Protein AF-A0A7Y5HF39-F1 (afdb_monomer_lite)

pLDDT: mean 96.01, std 4.58, range [59.5, 98.62]

Sequence (129 aa):
MTFADRLLAAVRAARSVAVVGLDPRPDQLPAEFAGRPPARAVADFNRALLDAVRGACCAVKPNAAFYERLGPAGMDALAETLGHARSLGLLTVADVKRCDVTDTAAAYAEWCAAWGCDAVTAAPWLGAQ

Foldseek 3Di:
DALVVLLVVLCVQLVHADEAELLDDQVPQPPVLPPDQSLVSSLVRLLVVLVVCQSNHQAYEYEVVSLVVSPPSSVVSLLSNLVSCVVSVHAAEYEDQADDDDVVVVVVVVVCVVSVHSYYRHNCVVDDD

Secondary structure (DSSP, 8-state):
--HHHHHHHHHHHHT---EEEE---GGGS-GGGTTS-HHHHHHHHHHHHHHHHTTT-SEEEEBHHHHHTT-HHHHHHHHHHHHHHHHTT-EEEEEEEE---HHHHHHHHHHHHHTT-SEEEE--TT---

Structure (mmCIF, N/CA/C/O backbone):
data_AF-A0A7Y5HF39-F1
#
_entry.id   AF-A0A7Y5HF39-F1
#
loop_
_atom_site.group_PDB
_atom_site.id
_atom_site.type_symbol
_atom_site.label_atom_id
_atom_site.label_alt_id
_atom_site.label_comp_id
_atom_site.label_asym_id
_atom_site.label_entity_id
_atom_site.label_seq_id
_atom_site.pdbx_PDB_ins_code
_atom_site.Cartn_x
_atom_site.Cartn_y
_atom_site.Cartn_z
_atom_site.occupancy
_atom_site.B_iso_or_equiv
_atom_site.auth_seq_id
_atom_site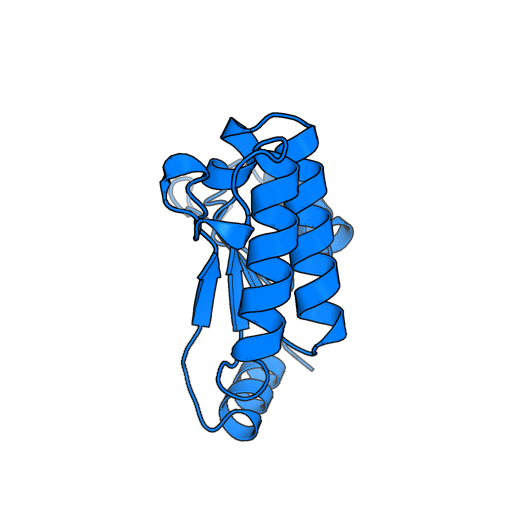.auth_comp_id
_atom_site.auth_asym_id
_atom_site.auth_atom_id
_atom_site.pdbx_PDB_model_num
ATOM 1 N N . MET A 1 1 ? -2.731 -20.781 -8.127 1.00 83.81 1 MET A N 1
ATOM 2 C CA . MET A 1 1 ? -3.977 -19.983 -8.093 1.00 83.81 1 MET A CA 1
ATOM 3 C C . MET A 1 1 ? -3.650 -18.598 -8.626 1.00 83.81 1 MET A C 1
ATOM 5 O O . MET A 1 1 ? -2.639 -18.048 -8.205 1.00 83.81 1 MET A O 1
ATOM 9 N N . THR A 1 2 ? -4.407 -18.078 -9.591 1.00 96.19 2 THR A N 1
ATOM 10 C CA . THR A 1 2 ? -4.118 -16.774 -10.219 1.00 96.19 2 THR A CA 1
ATOM 11 C C . THR A 1 2 ? -4.517 -15.611 -9.300 1.00 96.19 2 THR A C 1
ATOM 13 O O . THR A 1 2 ? -5.208 -15.811 -8.298 1.00 96.19 2 THR A O 1
ATOM 16 N N . PHE A 1 3 ? -4.107 -14.375 -9.615 1.00 95.19 3 PHE A N 1
ATOM 17 C CA . PHE A 1 3 ? -4.621 -13.194 -8.905 1.00 95.19 3 PHE A CA 1
ATOM 18 C C . PHE A 1 3 ? -6.147 -13.069 -9.042 1.00 95.19 3 PHE A C 1
ATOM 20 O O . PHE A 1 3 ? -6.817 -12.792 -8.052 1.00 95.19 3 PHE A O 1
ATOM 27 N N . ALA A 1 4 ? -6.701 -13.352 -10.225 1.00 97.44 4 ALA A N 1
ATOM 28 C CA . ALA A 1 4 ? -8.145 -13.312 -10.456 1.00 97.44 4 ALA A CA 1
ATOM 29 C C . ALA A 1 4 ? -8.899 -14.297 -9.546 1.00 97.44 4 ALA A C 1
ATOM 31 O O . ALA A 1 4 ? -9.885 -13.918 -8.916 1.00 97.44 4 ALA A O 1
ATOM 32 N N . ASP A 1 5 ? -8.395 -15.526 -9.397 1.00 98.06 5 ASP A N 1
ATOM 33 C CA . ASP A 1 5 ? -8.979 -16.524 -8.491 1.00 98.06 5 ASP A CA 1
ATOM 34 C C . ASP A 1 5 ? -8.941 -16.055 -7.028 1.00 98.06 5 ASP A C 1
ATOM 36 O O . ASP A 1 5 ? -9.932 -16.169 -6.304 1.00 98.06 5 ASP A O 1
ATOM 40 N N . ARG A 1 6 ? -7.802 -15.487 -6.598 1.00 97.75 6 ARG A N 1
ATOM 41 C CA . ARG A 1 6 ? -7.635 -14.913 -5.253 1.00 97.75 6 ARG A CA 1
ATOM 42 C C . ARG A 1 6 ? -8.615 -13.770 -5.005 1.00 97.75 6 ARG A C 1
ATOM 44 O O . ARG A 1 6 ? -9.252 -13.741 -3.956 1.00 97.75 6 ARG A O 1
ATOM 51 N N . LEU A 1 7 ? -8.780 -12.872 -5.974 1.00 97.75 7 LEU A N 1
ATOM 52 C CA . LEU A 1 7 ? -9.710 -11.749 -5.885 1.00 97.75 7 LEU A CA 1
ATOM 53 C C . LEU A 1 7 ? -11.161 -12.221 -5.788 1.00 97.75 7 LEU A C 1
ATOM 55 O O . LEU A 1 7 ? -11.900 -11.758 -4.922 1.00 97.75 7 LEU A O 1
ATOM 59 N N . LEU A 1 8 ? -11.565 -13.178 -6.623 1.00 98.00 8 LEU A N 1
ATOM 60 C CA . LEU A 1 8 ? -12.908 -13.756 -6.568 1.00 98.00 8 LEU A CA 1
ATOM 61 C C . LEU A 1 8 ? -13.180 -14.438 -5.220 1.00 98.00 8 LEU A C 1
ATOM 63 O O . LEU A 1 8 ? -14.279 -14.307 -4.678 1.00 98.00 8 LEU A O 1
ATOM 67 N N . ALA A 1 9 ? -12.189 -15.134 -4.657 1.00 97.88 9 ALA A N 1
ATOM 68 C CA . ALA A 1 9 ? -12.294 -15.721 -3.325 1.00 97.88 9 ALA A CA 1
ATOM 69 C C . ALA A 1 9 ? -12.443 -14.644 -2.235 1.00 97.88 9 ALA A C 1
ATOM 71 O O . ALA A 1 9 ? -13.344 -14.750 -1.403 1.00 97.88 9 ALA A O 1
ATOM 72 N N . ALA A 1 10 ? -11.631 -13.583 -2.280 1.00 97.12 10 ALA A N 1
ATOM 73 C CA . ALA A 1 10 ? -11.700 -12.469 -1.335 1.00 97.12 10 ALA A CA 1
ATOM 74 C C . ALA A 1 10 ? -13.051 -11.735 -1.396 1.00 97.12 10 ALA A C 1
ATOM 76 O O . ALA A 1 10 ? -13.655 -11.466 -0.360 1.00 97.12 10 ALA A O 1
ATOM 77 N N . VAL A 1 11 ? -13.578 -11.484 -2.601 1.00 98.19 11 VAL A N 1
ATOM 78 C CA . VAL A 1 11 ? -14.902 -10.868 -2.807 1.00 98.19 11 VAL A CA 1
ATOM 79 C C . VAL A 1 11 ? -16.017 -11.714 -2.194 1.00 98.19 11 VAL A C 1
ATOM 81 O O . VAL A 1 11 ? -16.904 -11.184 -1.525 1.00 98.19 11 VAL A O 1
ATOM 84 N N . ARG A 1 12 ? -15.976 -13.037 -2.391 1.00 98.00 12 ARG A N 1
ATOM 85 C CA . ARG A 1 12 ? -16.961 -13.960 -1.803 1.00 98.00 12 ARG A CA 1
ATOM 86 C C . ARG A 1 12 ? -16.862 -13.994 -0.280 1.00 98.00 12 ARG A C 1
ATOM 88 O O . ARG A 1 12 ? -17.896 -13.936 0.379 1.00 98.00 12 ARG A O 1
ATOM 95 N N . ALA A 1 13 ? -15.646 -14.051 0.262 1.00 96.88 13 ALA A N 1
ATOM 96 C CA . ALA A 1 13 ? -15.401 -14.077 1.703 1.00 96.88 13 ALA A CA 1
ATOM 97 C C . ALA A 1 13 ? -15.879 -12.788 2.393 1.00 96.88 13 ALA A C 1
ATOM 99 O O . ALA A 1 13 ? -16.581 -12.860 3.397 1.00 96.88 13 ALA A O 1
ATOM 100 N N . ALA A 1 14 ? -15.572 -11.623 1.815 1.00 96.75 14 ALA A N 1
ATOM 101 C CA . ALA A 1 14 ? -15.998 -10.322 2.333 1.00 96.75 14 ALA A CA 1
ATOM 102 C C . ALA A 1 14 ? -17.464 -9.981 2.005 1.00 96.75 14 ALA A C 1
ATOM 104 O O . ALA A 1 14 ? -17.997 -8.990 2.499 1.00 96.75 14 ALA A O 1
ATOM 105 N N . ARG A 1 15 ? -18.110 -10.760 1.120 1.00 97.44 15 ARG A N 1
ATOM 106 C CA . ARG A 1 15 ? -19.426 -10.460 0.522 1.00 97.44 15 ARG A CA 1
ATOM 107 C C . ARG A 1 15 ? -19.496 -9.028 -0.024 1.00 97.44 15 ARG A C 1
ATOM 109 O O . ARG A 1 15 ? -20.517 -8.354 0.087 1.00 97.44 15 ARG A O 1
ATOM 116 N N . SER A 1 16 ? -18.385 -8.569 -0.591 1.00 96.69 16 SER A N 1
ATOM 117 C CA . SER A 1 16 ? -18.151 -7.172 -0.932 1.00 96.69 16 SER A CA 1
ATOM 118 C C . SER A 1 16 ? -17.147 -7.066 -2.071 1.00 96.69 16 SER A C 1
ATOM 120 O O . SER A 1 16 ? -16.178 -7.819 -2.140 1.00 96.69 16 SER A O 1
ATOM 122 N N . VAL A 1 17 ? -17.374 -6.101 -2.958 1.00 97.31 17 VAL A N 1
ATOM 123 C CA . VAL A 1 17 ? -16.422 -5.696 -4.008 1.00 97.31 17 VAL A CA 1
ATOM 124 C C . VAL A 1 17 ? -15.635 -4.446 -3.608 1.00 97.31 17 VAL A C 1
ATOM 126 O O . VAL A 1 17 ? -14.924 -3.871 -4.428 1.00 97.31 17 VAL A O 1
ATOM 129 N N . ALA A 1 18 ? -15.790 -3.991 -2.361 1.00 97.94 18 ALA A N 1
ATOM 130 C CA . ALA A 1 18 ? -15.152 -2.779 -1.885 1.00 97.94 18 ALA A CA 1
ATOM 131 C C . ALA A 1 18 ? -13.632 -2.951 -1.797 1.00 97.94 18 ALA A C 1
ATOM 133 O O . ALA A 1 18 ? -13.127 -3.919 -1.219 1.00 97.94 18 ALA A O 1
ATOM 134 N N . VAL A 1 19 ? -12.924 -1.949 -2.316 1.00 98.19 19 VAL A N 1
ATOM 135 C CA . VAL A 1 19 ? -11.476 -1.791 -2.197 1.00 98.19 19 VAL A CA 1
ATOM 136 C C . VAL A 1 19 ? -11.211 -0.517 -1.413 1.00 98.19 19 VAL A C 1
ATOM 138 O O . VAL A 1 19 ? -11.659 0.561 -1.806 1.00 98.19 19 VAL A O 1
ATOM 141 N N . VAL A 1 20 ? -10.493 -0.628 -0.300 1.00 98.12 20 VAL A N 1
ATOM 142 C CA . VAL A 1 20 ? -10.205 0.527 0.559 1.00 98.12 20 VAL A CA 1
ATOM 143 C C . VAL A 1 20 ? -9.055 1.324 -0.045 1.00 98.12 20 VAL A C 1
ATOM 145 O O . VAL A 1 20 ? -7.933 0.828 -0.139 1.00 98.12 20 VAL A O 1
ATOM 148 N N . GLY A 1 21 ? -9.324 2.558 -0.468 1.00 98.12 21 GLY A N 1
ATOM 149 C CA . GLY A 1 21 ? -8.285 3.491 -0.907 1.00 98.12 21 GLY A CA 1
ATOM 150 C C . GLY A 1 21 ? -7.506 4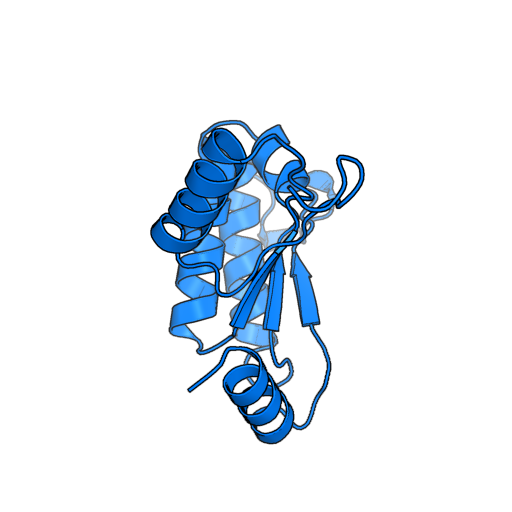.041 0.286 1.00 98.12 21 GLY A C 1
ATOM 151 O O . GLY A 1 21 ? -8.113 4.507 1.247 1.00 98.12 21 GLY A O 1
ATOM 152 N N . LEU A 1 22 ? -6.175 3.994 0.222 1.00 98.00 22 LEU A N 1
ATOM 153 C CA . LEU A 1 22 ? -5.296 4.497 1.282 1.00 98.00 22 LEU A CA 1
ATOM 154 C C . LEU A 1 22 ? -4.452 5.651 0.736 1.00 98.00 22 LEU A C 1
ATOM 156 O O . LEU A 1 22 ? -3.278 5.471 0.403 1.00 98.00 22 LEU A O 1
ATOM 160 N N . ASP A 1 23 ? -5.076 6.830 0.678 1.00 97.69 23 ASP A N 1
ATOM 161 C CA . ASP A 1 23 ? -4.532 8.068 0.103 1.00 97.69 23 ASP A CA 1
ATOM 162 C C . ASP A 1 23 ? -4.367 9.148 1.201 1.00 97.69 23 ASP A C 1
ATOM 164 O O . ASP A 1 23 ? -5.041 10.185 1.184 1.00 97.69 23 ASP A O 1
ATOM 168 N N . PRO A 1 24 ? -3.540 8.891 2.231 1.00 94.25 24 PRO A N 1
ATOM 169 C CA . PRO A 1 24 ? -3.601 9.611 3.493 1.00 94.25 24 PRO A CA 1
ATOM 170 C C . PRO A 1 24 ? -3.103 11.054 3.386 1.00 94.25 24 PRO A C 1
ATOM 172 O O . PRO A 1 24 ? -2.101 11.384 2.737 1.00 94.25 24 PRO A O 1
ATOM 175 N N . ARG A 1 25 ? -3.801 11.935 4.103 1.00 96.00 25 ARG A N 1
ATOM 176 C CA . ARG A 1 25 ? -3.484 13.357 4.228 1.00 96.00 25 ARG A CA 1
ATOM 177 C C . ARG A 1 25 ? -3.272 13.684 5.701 1.00 96.00 25 ARG A C 1
ATOM 179 O O . ARG A 1 25 ? -4.261 13.696 6.424 1.00 96.00 25 ARG A O 1
ATOM 186 N N . PRO A 1 26 ? -2.014 13.876 6.158 1.00 95.44 26 PRO A N 1
ATOM 187 C CA . PRO A 1 26 ? -1.705 14.073 7.577 1.00 95.44 26 PRO A CA 1
ATOM 188 C C . PRO A 1 26 ? -2.537 15.172 8.251 1.00 95.44 26 PRO A C 1
ATOM 190 O O . PRO A 1 26 ? -2.937 15.027 9.399 1.00 95.44 26 PRO A O 1
ATOM 193 N N . ASP A 1 27 ? -2.838 16.237 7.513 1.00 94.38 27 ASP A N 1
ATOM 194 C CA . ASP A 1 27 ? -3.660 17.380 7.914 1.00 94.38 27 ASP A CA 1
ATOM 195 C C . ASP A 1 27 ? -5.161 17.067 8.049 1.00 94.38 27 ASP A C 1
ATOM 197 O O . ASP A 1 27 ? -5.900 17.845 8.644 1.00 94.38 27 ASP A O 1
ATOM 201 N N . GLN A 1 28 ? -5.614 15.933 7.513 1.00 95.69 28 GLN A N 1
ATOM 202 C CA . GLN A 1 28 ? -7.008 15.481 7.543 1.00 95.69 28 GLN A CA 1
ATOM 203 C C . GLN A 1 28 ? -7.205 14.239 8.422 1.00 95.69 28 GLN A C 1
ATOM 205 O O . GLN A 1 28 ? -8.300 13.675 8.449 1.00 95.69 28 GLN A O 1
ATOM 210 N N . LEU A 1 29 ? -6.157 13.781 9.115 1.00 96.50 29 LEU A N 1
ATOM 211 C CA . LEU A 1 29 ? -6.268 12.640 10.015 1.00 96.50 29 LEU A CA 1
ATOM 212 C C . LEU A 1 29 ? -7.087 13.008 11.264 1.00 96.50 29 LEU A C 1
ATOM 214 O O . LEU A 1 29 ? -7.033 14.155 11.719 1.00 96.50 29 LEU A O 1
ATOM 218 N N . PRO A 1 30 ? -7.816 12.044 11.857 1.00 96.75 30 PRO A N 1
ATOM 219 C CA . PRO A 1 30 ? -8.496 12.254 13.128 1.00 96.75 30 PRO A CA 1
ATOM 220 C C . PRO A 1 30 ? -7.544 12.757 14.222 1.00 96.75 30 PRO A C 1
ATOM 222 O O . PRO A 1 30 ? -6.369 12.387 14.263 1.00 96.75 30 PRO A O 1
ATOM 225 N N . ALA A 1 31 ? -8.069 13.567 15.146 1.00 95.94 31 ALA A N 1
ATOM 226 C CA . ALA A 1 31 ? -7.275 14.245 16.174 1.00 95.94 31 ALA A CA 1
ATOM 227 C C . ALA A 1 31 ? -6.448 13.291 17.062 1.00 95.94 31 ALA A C 1
ATOM 229 O O . ALA A 1 31 ? -5.392 13.676 17.553 1.00 95.94 31 ALA A O 1
ATOM 230 N N . GLU A 1 32 ? -6.871 12.037 17.228 1.00 96.50 32 GLU A N 1
ATOM 231 C CA . GLU A 1 32 ? -6.137 11.002 17.980 1.00 96.50 32 GLU A CA 1
ATOM 232 C C . GLU A 1 32 ? -4.781 10.601 17.354 1.00 96.50 32 GLU A C 1
ATOM 234 O O . GLU A 1 32 ? -3.905 10.048 18.032 1.00 96.50 32 GLU A O 1
ATOM 239 N N . PHE A 1 33 ? -4.577 10.911 16.070 1.00 96.62 33 PHE A N 1
ATOM 240 C CA . PHE A 1 33 ? -3.309 10.722 15.359 1.00 96.62 33 PHE A CA 1
ATOM 241 C C . PHE A 1 33 ? -2.490 12.016 15.248 1.00 96.62 33 PHE A C 1
ATOM 243 O O . PHE A 1 33 ? -1.348 11.975 14.783 1.00 96.62 33 PHE A O 1
ATOM 250 N N . ALA A 1 34 ? -3.037 13.155 15.686 1.00 91.44 34 ALA A N 1
ATOM 251 C CA . ALA A 1 34 ? -2.354 14.442 15.641 1.00 91.44 34 ALA A CA 1
ATOM 252 C C . ALA A 1 34 ? -1.133 14.485 16.580 1.00 91.44 34 ALA A C 1
ATOM 254 O O . ALA A 1 34 ? -1.007 13.705 17.525 1.00 91.44 34 ALA A O 1
ATOM 255 N N . GLY A 1 35 ? -0.200 15.402 16.303 1.00 91.88 35 GLY A N 1
ATOM 256 C CA . GLY A 1 35 ? 1.019 15.598 17.103 1.00 91.88 35 GLY A CA 1
ATOM 257 C C . GLY A 1 35 ? 2.123 14.556 16.880 1.00 91.88 35 GLY A C 1
ATOM 258 O O . GLY A 1 35 ? 3.209 14.692 17.439 1.00 91.88 35 GLY A O 1
ATOM 259 N N . ARG A 1 36 ? 1.885 13.537 16.046 1.00 95.44 36 ARG A N 1
ATOM 260 C CA . ARG A 1 36 ? 2.902 12.565 15.615 1.00 95.44 36 ARG A CA 1
ATOM 261 C C . ARG A 1 36 ? 3.627 13.074 14.362 1.00 95.44 36 ARG A C 1
ATOM 263 O O . ARG A 1 36 ? 3.042 13.840 13.592 1.00 95.44 36 ARG A O 1
ATOM 270 N N . PRO A 1 37 ? 4.864 12.616 14.089 1.00 97.69 37 PRO A N 1
ATOM 271 C CA . PRO A 1 37 ? 5.490 12.832 12.788 1.00 97.69 37 PRO A CA 1
ATOM 272 C C . PRO A 1 37 ? 4.561 12.364 11.650 1.00 97.69 37 PRO A C 1
ATOM 274 O O . PRO A 1 37 ? 3.965 11.292 11.787 1.00 97.69 37 PRO A O 1
ATOM 277 N N . PRO A 1 38 ? 4.439 13.101 10.527 1.00 97.88 38 PRO A N 1
ATOM 278 C CA . PRO A 1 38 ? 3.416 12.838 9.511 1.00 97.88 38 PRO A CA 1
ATOM 279 C C . PRO A 1 38 ? 3.354 11.387 9.020 1.00 97.88 38 PRO A C 1
ATOM 281 O O . PRO A 1 38 ? 2.287 10.783 9.026 1.00 97.88 38 PRO A O 1
ATOM 284 N N . ALA A 1 39 ? 4.494 10.792 8.658 1.00 98.31 39 ALA A N 1
ATOM 285 C CA . ALA A 1 39 ? 4.546 9.404 8.200 1.00 98.31 39 ALA A CA 1
ATOM 286 C C . ALA A 1 39 ? 4.113 8.399 9.280 1.00 98.31 39 ALA A C 1
ATOM 288 O O . ALA A 1 39 ? 3.399 7.440 8.990 1.00 98.31 39 ALA A O 1
ATOM 289 N N . ARG A 1 40 ? 4.476 8.653 10.544 1.00 98.44 40 ARG A N 1
ATOM 290 C CA . ARG A 1 40 ? 4.060 7.813 11.669 1.00 98.44 40 ARG A CA 1
ATOM 291 C C . ARG A 1 40 ? 2.553 7.900 11.903 1.00 98.44 40 ARG A C 1
ATOM 293 O O . ARG A 1 40 ? 1.911 6.871 12.086 1.00 98.44 40 ARG A O 1
ATOM 300 N N . ALA A 1 41 ? 1.998 9.113 11.858 1.00 98.31 41 ALA A N 1
ATOM 301 C CA . ALA A 1 41 ? 0.559 9.341 11.972 1.00 98.31 41 ALA A CA 1
ATOM 302 C C . ALA A 1 41 ? -0.211 8.561 10.896 1.00 98.31 41 ALA A C 1
ATOM 304 O O . ALA A 1 41 ? -1.209 7.913 11.195 1.00 98.31 41 ALA A O 1
ATOM 305 N N . VAL A 1 42 ? 0.302 8.572 9.661 1.00 98.50 42 VAL A N 1
ATOM 306 C CA . VAL A 1 42 ? -0.246 7.814 8.532 1.00 98.50 42 VAL A CA 1
ATOM 307 C C . VAL A 1 42 ? -0.205 6.304 8.767 1.00 98.50 42 VAL A C 1
ATOM 309 O O . VAL A 1 42 ? -1.227 5.648 8.582 1.00 98.50 42 VAL A O 1
ATOM 312 N N . ALA A 1 43 ? 0.935 5.746 9.184 1.00 98.50 43 ALA A N 1
ATOM 313 C CA . ALA A 1 43 ? 1.059 4.309 9.440 1.00 98.50 43 ALA A CA 1
ATOM 314 C C . ALA A 1 43 ? 0.090 3.839 10.539 1.00 98.50 43 ALA A C 1
ATOM 316 O O . ALA A 1 43 ? -0.606 2.836 10.375 1.00 98.50 43 ALA A O 1
ATOM 317 N N . ASP A 1 44 ? 0.005 4.592 11.640 1.00 98.44 44 ASP A N 1
ATOM 318 C CA . ASP A 1 44 ? -0.890 4.277 12.755 1.00 98.44 44 ASP A CA 1
ATOM 319 C C . ASP A 1 44 ? -2.370 4.399 12.351 1.00 98.44 44 ASP A C 1
ATOM 321 O O . ASP A 1 44 ? -3.169 3.520 12.679 1.00 98.44 44 ASP A O 1
ATOM 325 N N . PHE A 1 45 ? -2.733 5.446 11.600 1.00 98.50 45 PHE A N 1
ATOM 326 C CA . PHE A 1 45 ? -4.091 5.627 11.086 1.00 98.50 45 PHE A CA 1
ATOM 327 C C . PHE A 1 45 ? -4.490 4.500 10.134 1.00 98.50 45 PHE A C 1
ATOM 329 O O . PHE A 1 45 ? -5.554 3.905 10.292 1.00 98.50 45 PHE A O 1
ATOM 336 N N . ASN A 1 46 ? -3.629 4.167 9.170 1.00 98.50 46 ASN A N 1
ATOM 337 C CA . ASN A 1 46 ? -3.892 3.086 8.229 1.00 98.50 46 ASN A CA 1
ATOM 338 C C . ASN A 1 46 ? -4.073 1.751 8.955 1.00 98.50 46 ASN A C 1
ATOM 340 O O . ASN A 1 46 ? -4.992 1.009 8.629 1.00 98.50 46 ASN A O 1
ATOM 344 N N . ARG A 1 47 ? -3.246 1.452 9.963 1.00 98.44 47 ARG A N 1
ATOM 345 C CA . ARG A 1 47 ? -3.390 0.244 10.786 1.00 98.44 47 ARG A CA 1
ATOM 346 C C . ARG A 1 47 ? -4.770 0.175 11.445 1.00 98.44 47 ARG A C 1
ATOM 348 O O . ARG A 1 47 ? -5.467 -0.822 11.282 1.00 98.44 47 ARG A O 1
ATOM 355 N N . ALA A 1 48 ? -5.185 1.255 12.108 1.00 98.31 48 ALA A N 1
ATOM 356 C CA . ALA A 1 48 ? -6.490 1.339 12.762 1.00 98.31 48 ALA A CA 1
ATOM 357 C C . ALA A 1 48 ? -7.657 1.226 11.763 1.00 98.31 48 ALA A C 1
ATOM 359 O O . ALA A 1 48 ? -8.618 0.496 12.007 1.00 98.31 48 ALA A O 1
ATOM 360 N N . LEU A 1 49 ? -7.554 1.897 10.611 1.00 98.06 49 LEU A N 1
ATOM 361 C CA . LEU A 1 49 ? -8.542 1.820 9.537 1.00 98.06 49 LEU A CA 1
ATOM 362 C C . LEU A 1 49 ? -8.677 0.388 9.011 1.00 98.06 49 LEU A C 1
ATOM 364 O O . LEU A 1 49 ? -9.790 -0.115 8.879 1.00 98.06 49 LEU A O 1
ATOM 368 N N . LEU A 1 50 ? -7.555 -0.276 8.734 1.00 98.25 50 LEU A N 1
ATOM 369 C CA . LEU A 1 50 ? -7.530 -1.651 8.241 1.00 98.25 50 LEU A CA 1
ATOM 370 C C . LEU A 1 50 ? -8.125 -2.632 9.251 1.00 98.25 50 LEU A C 1
ATOM 372 O O . LEU A 1 50 ? -8.921 -3.491 8.872 1.00 98.25 50 LEU A O 1
ATOM 376 N N . ASP A 1 51 ? -7.813 -2.463 10.536 1.00 98.19 51 ASP A N 1
ATOM 377 C CA . ASP A 1 51 ? -8.410 -3.267 11.598 1.00 98.19 51 ASP A CA 1
ATOM 378 C C . ASP A 1 51 ? -9.927 -3.078 11.675 1.00 98.19 51 ASP A C 1
ATOM 380 O O . ASP A 1 51 ? -10.640 -4.053 11.919 1.00 98.19 51 ASP A O 1
ATOM 384 N N . ALA A 1 52 ? -10.427 -1.862 11.448 1.00 97.38 52 ALA A N 1
ATOM 385 C CA . ALA A 1 52 ? -11.854 -1.553 11.485 1.00 97.38 52 ALA A CA 1
ATOM 386 C C . ALA A 1 52 ? -12.629 -2.106 10.276 1.00 97.38 52 ALA A C 1
ATOM 388 O O . ALA A 1 52 ? -13.795 -2.472 10.411 1.00 97.38 52 ALA A O 1
ATOM 389 N N . VAL A 1 53 ? -11.996 -2.180 9.100 1.00 95.75 53 VAL A N 1
ATOM 390 C CA . VAL A 1 53 ? -12.645 -2.610 7.843 1.00 95.75 53 VAL A CA 1
ATOM 391 C C . VAL A 1 53 ? -12.368 -4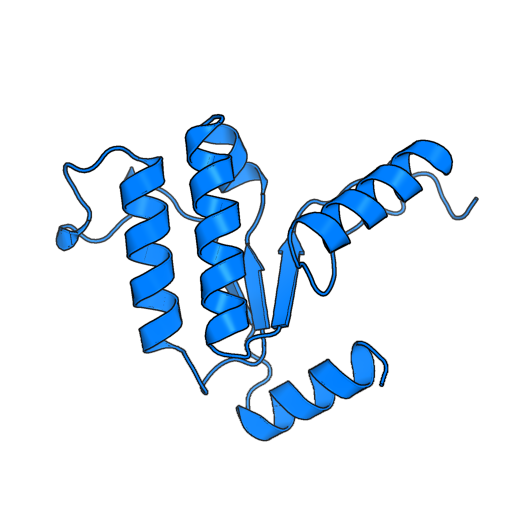.068 7.470 1.00 95.75 53 VAL A C 1
ATOM 393 O O . VAL A 1 53 ? -12.893 -4.553 6.462 1.00 95.75 53 VAL A O 1
ATOM 396 N N . ARG A 1 54 ? -11.559 -4.792 8.257 1.00 92.88 54 ARG A N 1
ATOM 397 C CA . ARG A 1 54 ? -11.239 -6.202 7.995 1.00 92.88 54 ARG A CA 1
ATOM 398 C C . ARG A 1 54 ? -12.516 -7.036 7.849 1.00 92.88 54 ARG A C 1
ATOM 400 O O . ARG A 1 54 ? -13.438 -6.943 8.656 1.00 92.88 54 ARG A O 1
ATOM 407 N N . GLY A 1 55 ? -12.575 -7.853 6.800 1.00 93.88 55 GLY A N 1
ATOM 408 C CA . GLY A 1 55 ? -13.747 -8.673 6.475 1.00 93.88 55 GLY A CA 1
ATOM 409 C C . GLY A 1 55 ? -14.896 -7.937 5.770 1.00 93.88 55 GLY A C 1
ATOM 410 O O . GLY A 1 55 ? -15.807 -8.605 5.294 1.00 93.88 55 GLY A O 1
ATOM 411 N N . ALA A 1 56 ? -14.854 -6.605 5.645 1.00 96.31 56 ALA A N 1
ATOM 412 C CA . ALA A 1 56 ? -15.843 -5.817 4.895 1.00 96.31 56 ALA A CA 1
ATOM 413 C C . ALA A 1 56 ? -15.353 -5.384 3.496 1.00 96.31 56 ALA A C 1
ATOM 415 O O . ALA A 1 56 ? -16.140 -4.913 2.668 1.00 96.31 56 ALA A O 1
ATOM 416 N N . CYS A 1 57 ? -14.061 -5.548 3.211 1.00 97.19 57 CYS A N 1
ATOM 417 C CA . CYS A 1 57 ? -13.441 -5.259 1.921 1.00 97.19 57 CYS A CA 1
ATOM 418 C C . CYS A 1 57 ? -12.637 -6.460 1.411 1.00 97.19 57 CYS A C 1
ATOM 420 O O . CYS A 1 57 ? -12.182 -7.300 2.187 1.00 97.19 57 CYS A O 1
ATOM 422 N N . CYS A 1 58 ? -12.475 -6.546 0.090 1.00 96.94 58 CYS A N 1
ATOM 423 C CA . CYS A 1 58 ? -11.716 -7.626 -0.543 1.00 96.94 58 CYS A CA 1
ATOM 424 C C . CYS A 1 58 ? -10.238 -7.268 -0.755 1.00 96.94 58 CYS A C 1
ATOM 426 O O . CYS A 1 58 ? -9.399 -8.159 -0.893 1.00 96.94 58 CYS A O 1
ATOM 428 N N . ALA A 1 59 ? -9.920 -5.973 -0.798 1.00 98.06 59 ALA A N 1
ATOM 429 C CA . ALA A 1 59 ? -8.582 -5.479 -1.075 1.00 98.06 59 ALA A CA 1
ATOM 430 C C . ALA A 1 59 ? -8.363 -4.064 -0.524 1.00 98.06 59 ALA A C 1
ATOM 432 O O . ALA A 1 59 ? -9.302 -3.345 -0.165 1.00 98.06 59 ALA A O 1
ATOM 433 N N . VAL A 1 60 ? -7.102 -3.648 -0.534 1.00 98.44 60 VAL A N 1
ATOM 434 C CA . VAL A 1 60 ? -6.653 -2.288 -0.235 1.00 98.44 60 VAL A CA 1
ATOM 435 C C . VAL A 1 60 ? -5.866 -1.739 -1.414 1.00 98.44 60 VAL A C 1
ATOM 437 O O . VAL A 1 60 ? -5.199 -2.487 -2.133 1.00 98.44 60 VAL A O 1
ATOM 440 N N . LYS A 1 61 ? -5.924 -0.424 -1.607 1.00 98.62 61 LYS A N 1
ATOM 441 C CA . LYS A 1 61 ? -5.247 0.258 -2.705 1.00 98.62 61 LYS A CA 1
ATOM 442 C C . LYS A 1 61 ? -4.524 1.520 -2.227 1.00 98.62 61 LYS A C 1
ATOM 444 O O . LYS A 1 61 ? -5.095 2.608 -2.347 1.00 98.62 61 LYS A O 1
ATOM 449 N N . PRO A 1 62 ? -3.299 1.410 -1.679 1.00 98.44 62 PRO A N 1
ATOM 450 C CA . PRO A 1 62 ? -2.492 2.581 -1.366 1.00 98.44 62 PRO A CA 1
ATOM 451 C C . PRO A 1 62 ? -1.983 3.257 -2.638 1.00 98.44 62 PRO A C 1
ATOM 453 O O . PRO A 1 62 ? -1.434 2.599 -3.522 1.00 98.44 62 PRO A O 1
ATOM 456 N N . ASN A 1 63 ? -2.137 4.577 -2.721 1.00 98.56 63 ASN A N 1
ATOM 457 C CA . ASN A 1 63 ? -1.531 5.382 -3.776 1.00 98.56 63 ASN A CA 1
ATOM 458 C C . ASN A 1 63 ? -0.161 5.894 -3.336 1.00 98.56 63 ASN A C 1
ATOM 460 O O . ASN A 1 63 ? -0.068 6.732 -2.436 1.00 98.56 63 ASN A O 1
ATOM 464 N N . ALA A 1 64 ? 0.892 5.408 -3.997 1.00 97.94 64 ALA A N 1
ATOM 465 C CA . ALA A 1 64 ? 2.275 5.640 -3.590 1.00 97.94 64 ALA A CA 1
ATOM 466 C C . ALA A 1 64 ? 2.635 7.129 -3.491 1.00 97.94 64 ALA A C 1
ATOM 468 O O . ALA A 1 64 ? 3.358 7.502 -2.573 1.00 97.94 64 ALA A O 1
ATOM 469 N N . ALA A 1 65 ? 2.054 7.999 -4.323 1.00 98.38 65 ALA A N 1
ATOM 470 C CA . ALA A 1 65 ? 2.353 9.433 -4.311 1.00 98.38 65 ALA A CA 1
ATOM 471 C C . ALA A 1 65 ? 2.071 10.104 -2.947 1.00 98.38 65 ALA A C 1
ATOM 473 O O . ALA A 1 65 ? 2.781 11.026 -2.539 1.00 98.38 65 ALA A O 1
ATOM 474 N N . PHE A 1 66 ? 1.057 9.634 -2.207 1.00 98.50 66 PHE A N 1
ATOM 475 C CA . PHE A 1 66 ? 0.722 10.172 -0.879 1.00 98.50 66 PHE A CA 1
ATOM 476 C C . PHE A 1 66 ? 1.727 9.774 0.206 1.00 98.50 66 PHE A C 1
ATOM 478 O O . PHE A 1 66 ? 1.834 10.484 1.208 1.00 98.50 66 PHE A O 1
ATOM 485 N N . TYR A 1 67 ? 2.463 8.686 -0.014 1.00 98.56 67 TYR A N 1
ATOM 486 C CA . TYR A 1 67 ? 3.538 8.208 0.849 1.00 98.56 67 TYR A CA 1
ATOM 487 C C . TYR A 1 67 ? 4.875 8.822 0.425 1.00 98.56 67 TYR A C 1
ATOM 489 O O . TYR A 1 67 ? 5.571 9.387 1.261 1.00 98.56 67 TYR A O 1
ATOM 497 N N . GLU A 1 68 ? 5.186 8.818 -0.874 1.00 98.38 68 GLU A N 1
ATOM 498 C CA . GLU A 1 68 ? 6.408 9.391 -1.458 1.00 98.38 68 GLU A CA 1
ATOM 499 C C . GLU A 1 68 ? 6.606 10.863 -1.051 1.00 98.38 68 GLU A C 1
ATOM 501 O O . GLU A 1 68 ? 7.708 11.261 -0.674 1.00 98.38 68 GLU A O 1
ATOM 506 N N . ARG A 1 69 ? 5.533 11.672 -1.026 1.00 98.12 69 ARG A N 1
ATOM 507 C CA . ARG A 1 69 ? 5.603 13.087 -0.600 1.00 98.12 69 ARG A CA 1
ATOM 508 C C . ARG A 1 69 ? 6.028 13.294 0.860 1.00 98.12 69 ARG A C 1
ATOM 510 O O . ARG A 1 69 ? 6.364 14.412 1.235 1.00 98.12 69 ARG A O 1
ATOM 517 N N . LEU A 1 70 ? 5.966 12.250 1.690 1.00 97.94 70 LEU A N 1
ATOM 518 C CA . LEU A 1 70 ? 6.417 12.265 3.086 1.00 97.94 70 LEU A CA 1
ATOM 519 C C . LEU A 1 70 ? 7.888 11.823 3.219 1.00 97.94 70 LEU A C 1
ATOM 521 O O . LEU A 1 70 ? 8.391 11.684 4.334 1.00 97.94 70 LEU A O 1
ATOM 525 N N . GLY A 1 71 ? 8.585 11.617 2.096 1.00 98.12 71 GLY A N 1
ATOM 526 C CA . GLY A 1 71 ? 9.989 11.224 2.046 1.00 98.12 71 GLY A CA 1
ATOM 527 C C . GLY A 1 71 ? 10.221 9.755 2.424 1.00 98.12 71 GLY A C 1
ATOM 528 O O . GLY A 1 71 ? 9.284 8.954 2.404 1.00 98.12 71 GLY A O 1
ATOM 529 N N . PRO A 1 72 ? 11.462 9.384 2.798 1.00 98.44 72 PRO A N 1
ATOM 530 C CA . PRO A 1 72 ? 11.816 8.005 3.151 1.00 98.44 72 PRO A CA 1
ATOM 531 C C . PRO A 1 72 ? 10.919 7.406 4.241 1.00 98.44 72 PRO A C 1
ATOM 533 O O . PRO A 1 72 ? 10.414 6.302 4.077 1.00 98.44 72 PRO A O 1
ATOM 536 N N . ALA A 1 73 ? 10.608 8.181 5.284 1.00 98.44 73 ALA A N 1
ATOM 537 C CA . ALA A 1 73 ? 9.707 7.739 6.349 1.00 98.44 73 ALA A CA 1
ATOM 538 C C . ALA A 1 73 ? 8.287 7.434 5.835 1.00 98.44 73 ALA A C 1
ATOM 540 O O . ALA A 1 73 ? 7.598 6.569 6.369 1.00 98.44 73 ALA A O 1
ATOM 541 N N . GLY A 1 74 ? 7.832 8.128 4.788 1.00 98.44 74 GLY A N 1
ATOM 542 C CA . GLY A 1 74 ? 6.574 7.815 4.115 1.00 98.44 74 GLY A CA 1
ATOM 543 C C . GLY A 1 74 ? 6.594 6.455 3.429 1.00 98.44 74 GLY A C 1
ATOM 544 O O . GLY A 1 74 ? 5.611 5.719 3.484 1.00 98.44 74 GLY A O 1
ATOM 545 N N . MET A 1 75 ? 7.727 6.097 2.830 1.00 98.25 75 MET A N 1
ATOM 546 C CA . MET A 1 75 ? 7.922 4.785 2.222 1.00 98.25 75 MET A CA 1
ATOM 547 C C . MET A 1 75 ? 8.000 3.676 3.280 1.00 98.25 75 MET A C 1
ATOM 549 O O . MET A 1 75 ? 7.415 2.615 3.070 1.00 98.25 75 MET A O 1
ATOM 553 N N . ASP A 1 76 ? 8.586 3.943 4.451 1.00 98.44 76 ASP A N 1
ATOM 554 C CA . ASP A 1 76 ? 8.501 3.030 5.602 1.00 98.44 76 ASP A CA 1
ATOM 555 C C . ASP A 1 76 ? 7.039 2.831 6.042 1.00 98.44 76 ASP A C 1
ATOM 557 O O . ASP A 1 76 ? 6.577 1.703 6.217 1.00 98.44 76 ASP A O 1
ATOM 561 N N . ALA A 1 77 ? 6.258 3.916 6.115 1.00 98.50 77 ALA A N 1
ATOM 562 C CA . ALA A 1 77 ? 4.831 3.851 6.433 1.00 98.50 77 ALA A CA 1
ATOM 563 C C . ALA A 1 77 ? 4.019 3.058 5.390 1.00 98.50 77 ALA A C 1
ATOM 565 O O . ALA A 1 77 ? 3.071 2.350 5.749 1.00 98.50 77 ALA A O 1
ATOM 566 N N . LEU A 1 78 ? 4.381 3.140 4.104 1.00 98.56 78 LEU A N 1
ATOM 567 C CA . LEU A 1 78 ? 3.789 2.310 3.053 1.00 98.56 78 LEU A CA 1
ATOM 568 C C . LEU A 1 78 ? 4.117 0.828 3.273 1.00 98.56 78 LEU A C 1
ATOM 570 O O . LEU A 1 78 ? 3.216 -0.008 3.191 1.00 98.56 78 LEU A O 1
ATOM 574 N N . ALA A 1 79 ? 5.375 0.502 3.582 1.00 98.31 79 ALA A N 1
ATOM 575 C CA . ALA A 1 79 ? 5.802 -0.869 3.848 1.00 98.31 79 ALA A CA 1
ATOM 576 C C . ALA A 1 79 ? 5.059 -1.466 5.056 1.00 98.31 79 ALA A C 1
ATOM 578 O O . ALA A 1 79 ? 4.540 -2.583 4.971 1.00 98.31 79 ALA A O 1
ATOM 579 N N . GLU A 1 80 ? 4.922 -0.701 6.144 1.00 98.44 80 GLU A N 1
ATOM 580 C CA . GLU A 1 80 ? 4.123 -1.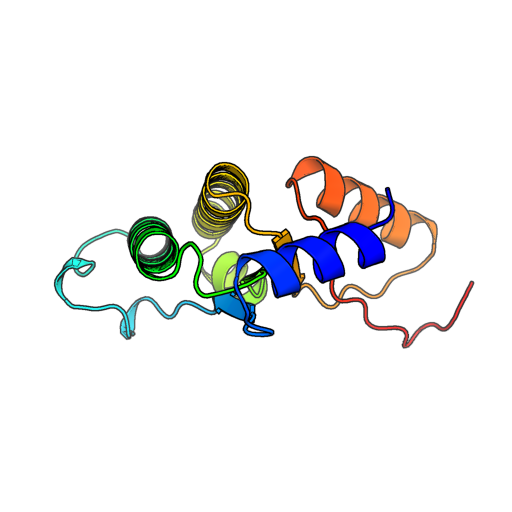092 7.312 1.00 98.44 80 GLU A CA 1
ATOM 581 C C . GLU A 1 80 ? 2.646 -1.309 6.955 1.00 98.44 80 GLU A C 1
ATOM 583 O O . GLU A 1 80 ? 2.050 -2.311 7.354 1.00 98.44 80 GLU A O 1
ATOM 588 N N . THR A 1 81 ? 2.062 -0.398 6.171 1.00 98.50 81 THR A N 1
ATOM 589 C CA . THR A 1 81 ? 0.659 -0.469 5.735 1.00 98.50 81 THR A CA 1
ATOM 590 C C . THR A 1 81 ? 0.395 -1.730 4.909 1.00 98.50 81 THR A C 1
ATOM 592 O O . THR A 1 81 ? -0.564 -2.456 5.171 1.00 98.50 81 THR A O 1
ATOM 595 N N . LEU A 1 82 ? 1.255 -2.018 3.929 1.00 98.38 82 LEU A N 1
ATOM 596 C CA . LEU A 1 82 ? 1.154 -3.212 3.088 1.00 98.38 82 LEU A CA 1
ATOM 597 C C . LEU A 1 82 ? 1.351 -4.493 3.907 1.00 98.38 82 LEU A C 1
ATOM 599 O O . LEU A 1 82 ? 0.602 -5.456 3.736 1.00 98.38 82 LEU A O 1
ATOM 603 N N . GLY A 1 83 ? 2.323 -4.499 4.823 1.00 98.25 83 GLY A N 1
ATOM 604 C CA . GLY A 1 83 ? 2.563 -5.615 5.736 1.00 98.25 83 GLY A CA 1
ATOM 605 C C . GLY A 1 83 ? 1.359 -5.922 6.624 1.00 98.25 83 GLY A C 1
ATOM 606 O O . GLY A 1 83 ? 0.979 -7.086 6.758 1.00 98.25 83 GLY A O 1
ATOM 607 N N . HIS A 1 84 ? 0.723 -4.887 7.176 1.00 98.44 84 HIS A N 1
ATOM 608 C CA . HIS A 1 84 ? -0.473 -5.038 8.006 1.00 98.44 84 HIS A CA 1
ATOM 609 C C . HIS A 1 84 ? -1.692 -5.492 7.198 1.00 98.44 84 HIS A C 1
ATOM 611 O O . HIS A 1 84 ? -2.410 -6.391 7.615 1.00 98.44 84 HIS A O 1
ATOM 617 N N . ALA A 1 85 ? -1.905 -4.957 5.993 1.00 98.06 85 ALA A N 1
ATOM 618 C CA . ALA A 1 85 ? -2.984 -5.429 5.124 1.00 98.06 85 ALA A CA 1
ATOM 619 C C . ALA A 1 85 ? -2.854 -6.931 4.808 1.00 98.06 85 ALA A C 1
ATOM 621 O O . ALA A 1 85 ? -3.832 -7.675 4.902 1.00 98.06 85 ALA A O 1
ATOM 622 N N . ARG A 1 86 ? -1.631 -7.395 4.512 1.00 96.94 86 ARG A N 1
ATOM 623 C CA . ARG A 1 86 ? -1.359 -8.818 4.275 1.00 96.94 86 ARG A CA 1
ATOM 624 C C . ARG A 1 86 ? -1.594 -9.683 5.508 1.00 96.94 86 ARG A C 1
ATOM 626 O O . ARG A 1 86 ? -2.133 -10.777 5.366 1.00 96.94 86 ARG A O 1
ATOM 633 N N . SER A 1 87 ? -1.203 -9.228 6.700 1.00 97.12 87 SER A N 1
ATOM 634 C CA . SER A 1 87 ? -1.424 -10.000 7.934 1.00 97.12 87 SER A CA 1
ATOM 635 C C . SER A 1 87 ? -2.915 -10.195 8.236 1.00 97.12 87 SER A C 1
ATOM 637 O O . SER A 1 87 ? -3.294 -11.205 8.825 1.00 97.12 87 SER A O 1
ATOM 639 N N . LEU A 1 88 ? -3.765 -9.279 7.760 1.00 96.88 88 LEU A N 1
ATOM 640 C CA . LEU A 1 88 ? -5.226 -9.373 7.814 1.00 96.88 88 LEU A CA 1
ATOM 641 C C . LEU A 1 88 ? -5.843 -10.189 6.661 1.00 96.88 88 LEU A C 1
ATOM 643 O O . LEU A 1 88 ? -7.064 -10.335 6.605 1.00 96.88 88 LEU A O 1
ATOM 647 N N . GLY A 1 89 ? -5.032 -10.713 5.737 1.00 95.06 89 GLY A N 1
ATOM 648 C CA . GLY A 1 89 ? -5.493 -11.483 4.579 1.00 95.06 89 GLY A CA 1
ATOM 649 C C . GLY A 1 89 ? -6.132 -10.644 3.466 1.00 95.06 89 GLY A C 1
ATOM 650 O O . GLY A 1 89 ? -6.814 -11.202 2.606 1.00 95.06 89 GLY A O 1
ATOM 651 N N . LEU A 1 90 ? -5.935 -9.322 3.469 1.00 97.19 90 LEU A N 1
ATOM 652 C CA . LEU A 1 90 ? -6.421 -8.433 2.413 1.00 97.19 90 LEU A CA 1
ATOM 653 C C . LEU A 1 90 ? -5.466 -8.458 1.218 1.00 97.19 90 LEU A C 1
ATOM 655 O O . LEU A 1 90 ? -4.248 -8.417 1.390 1.00 97.19 90 LEU A O 1
ATOM 659 N N . LEU A 1 91 ? -6.023 -8.461 0.004 1.00 97.81 91 LEU A N 1
ATOM 660 C CA . LEU A 1 91 ? -5.223 -8.284 -1.207 1.00 97.81 91 LEU A CA 1
ATOM 661 C C . LEU A 1 91 ? -4.709 -6.846 -1.308 1.00 97.81 91 LEU A C 1
ATOM 663 O O . LEU A 1 91 ? -5.431 -5.897 -0.996 1.00 97.81 91 LEU A O 1
ATOM 667 N N . THR A 1 92 ? -3.482 -6.672 -1.786 1.00 98.12 92 THR A N 1
ATOM 668 C CA . THR A 1 92 ? -2.827 -5.362 -1.891 1.00 98.12 92 THR A CA 1
ATOM 669 C C . THR A 1 92 ? -2.631 -4.950 -3.350 1.00 98.12 92 THR A C 1
ATOM 671 O O . THR A 1 92 ? -1.951 -5.615 -4.128 1.00 98.12 92 THR A O 1
ATOM 674 N N . VAL A 1 93 ? -3.209 -3.813 -3.738 1.00 98.25 93 VAL A N 1
ATOM 675 C CA . VAL A 1 93 ? -3.049 -3.236 -5.080 1.00 98.25 93 VAL A CA 1
ATOM 676 C C . VAL A 1 93 ? -2.313 -1.907 -4.962 1.00 98.25 93 VAL A C 1
ATOM 678 O O . VAL A 1 93 ? -2.908 -0.900 -4.594 1.00 98.25 93 VAL A O 1
ATOM 681 N N . ALA A 1 94 ? -1.019 -1.865 -5.260 1.00 98.19 94 ALA A N 1
ATOM 682 C CA . ALA A 1 94 ? -0.279 -0.610 -5.188 1.00 98.19 94 ALA A CA 1
ATOM 683 C C . ALA A 1 94 ? -0.616 0.283 -6.390 1.00 98.19 94 ALA A C 1
ATOM 685 O O . ALA A 1 94 ? -0.375 -0.059 -7.550 1.00 98.19 94 ALA A O 1
ATOM 686 N N . ASP A 1 95 ? -1.183 1.453 -6.118 1.00 98.56 95 ASP A N 1
ATOM 687 C CA . ASP A 1 95 ? -1.512 2.424 -7.148 1.00 98.56 95 ASP A CA 1
ATOM 688 C C . ASP A 1 95 ? -0.295 3.318 -7.428 1.00 98.56 95 ASP A C 1
ATOM 690 O O . ASP A 1 95 ? -0.084 4.338 -6.772 1.00 98.56 95 ASP A O 1
ATOM 694 N N . VAL A 1 96 ? 0.534 2.875 -8.377 1.00 97.50 96 VAL A N 1
ATOM 695 C CA . VAL A 1 96 ? 1.848 3.453 -8.717 1.00 97.50 96 VAL A CA 1
ATOM 696 C C . VAL A 1 96 ? 1.925 4.016 -10.137 1.00 97.50 96 VAL A C 1
ATOM 698 O O . VAL A 1 96 ? 2.824 4.809 -10.420 1.00 97.50 96 VAL A O 1
ATOM 701 N N . LYS A 1 97 ? 0.997 3.618 -11.022 1.00 95.94 97 LYS A N 1
ATOM 702 C CA . LYS A 1 97 ? 0.861 4.072 -12.419 1.00 95.94 97 LYS A CA 1
ATOM 703 C C . LYS A 1 97 ? 2.187 4.067 -13.195 1.00 95.94 97 LYS A C 1
ATOM 705 O O . LYS A 1 97 ? 2.444 4.977 -13.980 1.00 95.94 97 LYS A O 1
ATOM 710 N N . ARG A 1 98 ? 3.050 3.073 -12.953 1.00 94.12 98 ARG A N 1
ATOM 711 C CA . ARG A 1 98 ? 4.378 3.008 -13.586 1.00 94.12 98 ARG A CA 1
ATOM 712 C C . ARG A 1 98 ? 4.248 2.780 -15.093 1.00 94.12 98 ARG A C 1
ATOM 714 O O . ARG A 1 98 ? 3.316 2.111 -15.541 1.00 94.12 98 ARG A O 1
ATOM 721 N N . CYS A 1 99 ? 5.164 3.372 -15.851 1.00 93.81 99 CYS A N 1
ATOM 722 C CA . CYS A 1 99 ? 5.177 3.385 -17.310 1.00 93.81 99 CYS A CA 1
ATOM 723 C C . CYS A 1 99 ? 6.624 3.539 -17.770 1.00 93.81 99 CYS A C 1
ATOM 725 O O . CYS A 1 99 ? 7.195 4.614 -17.601 1.00 93.81 99 CYS A O 1
ATOM 727 N N . ASP A 1 100 ? 7.220 2.467 -18.279 1.00 93.50 100 ASP A N 1
ATOM 728 C CA . ASP A 1 100 ? 8.628 2.451 -18.669 1.00 93.50 100 ASP A CA 1
ATOM 729 C C . ASP A 1 100 ? 8.895 1.330 -19.689 1.00 93.50 100 ASP A C 1
ATOM 731 O O . ASP A 1 100 ? 7.996 0.539 -19.990 1.00 93.50 100 ASP A O 1
ATOM 735 N N . VAL A 1 101 ? 10.109 1.276 -20.235 1.00 91.31 101 VAL A N 1
ATOM 736 C CA . VAL A 1 101 ? 10.548 0.233 -21.177 1.00 91.31 101 VAL A CA 1
ATOM 737 C C . VAL A 1 101 ? 10.769 -1.111 -20.472 1.00 91.31 101 VAL A C 1
ATOM 739 O O . VAL A 1 101 ? 10.845 -1.170 -19.246 1.00 91.31 101 VAL A O 1
ATOM 742 N N . THR A 1 102 ? 10.882 -2.197 -21.242 1.00 89.31 102 THR A N 1
ATOM 743 C CA . THR A 1 102 ? 10.854 -3.594 -20.767 1.00 89.31 102 THR A CA 1
ATOM 744 C C . THR A 1 102 ? 11.726 -3.872 -19.539 1.00 89.31 102 THR A C 1
ATOM 746 O O . THR A 1 102 ? 11.218 -4.395 -18.547 1.00 89.31 102 THR A O 1
ATOM 749 N N . ASP A 1 103 ? 13.004 -3.486 -19.564 1.00 92.38 103 ASP A N 1
ATOM 750 C CA . ASP A 1 103 ? 13.933 -3.769 -18.459 1.00 92.38 103 ASP A CA 1
ATOM 751 C C . ASP A 1 103 ? 13.542 -3.019 -17.175 1.00 92.38 103 ASP A C 1
ATOM 753 O O . ASP A 1 103 ? 13.518 -3.590 -16.083 1.00 92.38 103 ASP A O 1
ATOM 757 N N . THR A 1 104 ? 13.148 -1.750 -17.290 1.00 93.06 104 THR A N 1
ATOM 758 C CA . THR A 1 104 ? 12.684 -0.965 -16.140 1.00 93.06 104 THR A CA 1
ATOM 759 C C . THR A 1 104 ? 11.320 -1.452 -15.637 1.00 93.06 104 THR A C 1
ATOM 761 O O . THR A 1 104 ? 11.062 -1.472 -14.433 1.00 93.06 104 THR A O 1
ATOM 764 N N . ALA A 1 105 ? 10.437 -1.897 -16.535 1.00 92.94 105 ALA A N 1
ATOM 765 C CA . ALA A 1 105 ? 9.163 -2.505 -16.167 1.00 92.94 105 ALA A CA 1
ATOM 766 C C . ALA A 1 105 ? 9.367 -3.803 -15.365 1.00 92.94 105 ALA A C 1
ATOM 768 O O . ALA A 1 105 ? 8.648 -4.033 -14.388 1.00 92.94 105 ALA A O 1
ATOM 769 N N . ALA A 1 106 ? 10.381 -4.607 -15.709 1.00 93.88 106 ALA A N 1
ATOM 770 C CA . ALA A 1 106 ? 10.773 -5.776 -14.926 1.00 93.88 106 ALA A CA 1
ATOM 771 C C . ALA A 1 106 ? 11.236 -5.383 -13.512 1.00 93.88 106 ALA A C 1
ATOM 773 O O . ALA A 1 106 ? 10.770 -5.970 -12.535 1.00 93.88 106 ALA A O 1
ATOM 774 N N . ALA A 1 107 ? 12.035 -4.319 -13.373 1.00 96.19 107 ALA A N 1
ATOM 775 C CA . ALA A 1 107 ? 12.423 -3.797 -12.060 1.00 96.19 107 ALA A CA 1
ATOM 776 C C . ALA A 1 107 ? 11.211 -3.338 -11.220 1.00 96.19 107 ALA A C 1
ATOM 778 O O . ALA A 1 107 ? 11.169 -3.554 -10.007 1.00 96.19 107 ALA A O 1
ATOM 779 N N . TYR A 1 108 ? 10.175 -2.760 -11.839 1.00 94.94 108 TYR A N 1
ATOM 780 C CA . TYR A 1 108 ? 8.927 -2.442 -11.132 1.00 94.94 108 TYR A CA 1
ATOM 781 C C . TYR A 1 108 ? 8.125 -3.686 -10.719 1.00 94.94 108 TYR A C 1
ATOM 783 O O . TYR A 1 108 ? 7.469 -3.666 -9.672 1.00 94.94 108 TYR A O 1
ATOM 791 N N . ALA A 1 109 ? 8.183 -4.772 -11.492 1.00 93.69 109 ALA A N 1
ATOM 792 C CA . ALA A 1 109 ? 7.594 -6.050 -11.097 1.00 93.69 109 ALA A CA 1
ATOM 793 C C . ALA A 1 109 ? 8.337 -6.665 -9.897 1.00 93.69 109 ALA A C 1
ATOM 795 O O . ALA A 1 109 ? 7.700 -7.139 -8.954 1.00 93.69 109 ALA A O 1
ATOM 796 N N . GLU A 1 110 ? 9.669 -6.586 -9.874 1.00 96.50 110 GLU A N 1
ATOM 797 C CA . GLU A 1 110 ? 10.480 -6.993 -8.720 1.00 96.50 110 GLU A CA 1
ATOM 798 C C . GLU A 1 110 ? 10.189 -6.132 -7.488 1.00 96.50 110 GLU A C 1
ATOM 800 O O . GLU A 1 110 ? 10.022 -6.664 -6.390 1.00 96.50 110 GLU A O 1
ATOM 805 N N . TRP A 1 111 ? 10.034 -4.816 -7.664 1.00 96.25 111 TRP A N 1
ATOM 806 C CA . TRP A 1 111 ? 9.592 -3.917 -6.598 1.00 96.25 111 TRP A CA 1
ATOM 807 C C . TRP A 1 111 ? 8.233 -4.351 -6.029 1.00 96.25 111 TRP A C 1
ATOM 809 O O . TRP A 1 111 ? 8.087 -4.466 -4.815 1.00 96.25 111 TRP A O 1
ATOM 819 N N . CYS A 1 112 ? 7.253 -4.671 -6.882 1.00 95.75 112 CYS A N 1
ATOM 820 C CA . CYS A 1 112 ? 5.944 -5.169 -6.448 1.00 95.75 112 CYS A CA 1
ATOM 821 C C . CYS A 1 112 ? 6.088 -6.411 -5.555 1.00 95.75 112 CYS A C 1
ATOM 823 O O . CYS A 1 112 ? 5.497 -6.470 -4.474 1.00 95.75 112 CYS A O 1
ATOM 825 N N . ALA A 1 113 ? 6.908 -7.379 -5.973 1.00 94.94 113 ALA A N 1
ATOM 826 C CA . ALA A 1 113 ? 7.155 -8.597 -5.208 1.00 94.94 113 ALA A CA 1
ATOM 827 C C . ALA A 1 113 ? 7.876 -8.314 -3.878 1.00 94.94 113 ALA A C 1
ATOM 829 O O . ALA A 1 113 ? 7.435 -8.785 -2.829 1.00 94.94 113 ALA A O 1
ATOM 830 N N . ALA A 1 114 ? 8.935 -7.500 -3.900 1.00 96.06 114 ALA A N 1
ATOM 831 C CA . ALA A 1 114 ? 9.725 -7.149 -2.719 1.00 96.06 114 ALA A CA 1
ATOM 832 C C . ALA A 1 114 ? 8.904 -6.399 -1.656 1.00 96.06 114 ALA A C 1
ATOM 834 O O . ALA A 1 114 ? 9.120 -6.573 -0.459 1.00 96.06 114 ALA A O 1
ATOM 835 N N . TRP A 1 115 ? 7.925 -5.603 -2.086 1.00 96.12 115 TRP A N 1
ATOM 836 C CA . TRP A 1 115 ? 7.021 -4.863 -1.202 1.00 96.12 115 TRP A CA 1
ATOM 837 C C . TRP A 1 115 ? 5.793 -5.683 -0.773 1.00 96.12 115 TRP A C 1
ATOM 839 O O . TRP A 1 115 ? 5.006 -5.249 0.076 1.00 96.12 115 TRP A O 1
ATOM 849 N N . GLY A 1 116 ? 5.643 -6.899 -1.312 1.00 94.75 116 GLY A N 1
ATOM 850 C CA . GLY A 1 116 ? 4.522 -7.802 -1.063 1.00 94.75 116 GLY A CA 1
ATOM 851 C C . GLY A 1 116 ? 3.189 -7.235 -1.557 1.00 94.75 116 GLY A C 1
ATOM 852 O O . GLY A 1 116 ? 2.174 -7.309 -0.859 1.00 94.75 116 GLY A O 1
ATOM 853 N N . CYS A 1 117 ? 3.214 -6.615 -2.729 1.00 97.00 117 CYS A N 1
ATOM 854 C CA . CYS A 1 117 ? 2.030 -6.187 -3.455 1.00 97.00 117 CYS A CA 1
ATOM 855 C C . CYS A 1 117 ? 1.496 -7.358 -4.298 1.00 97.00 117 CYS A C 1
ATOM 857 O O . CYS A 1 117 ? 2.274 -8.083 -4.918 1.00 97.00 117 CYS A O 1
ATOM 859 N N . ASP A 1 118 ? 0.176 -7.540 -4.346 1.00 97.50 118 ASP A N 1
ATOM 860 C CA . ASP A 1 118 ? -0.458 -8.560 -5.192 1.00 97.50 118 ASP A CA 1
ATOM 861 C C . ASP A 1 118 ? -0.661 -8.099 -6.636 1.00 97.50 118 ASP A C 1
ATOM 863 O O . ASP A 1 118 ? -0.704 -8.924 -7.551 1.00 97.50 118 ASP A O 1
ATOM 867 N N . ALA A 1 119 ? -0.824 -6.790 -6.825 1.00 96.94 119 ALA A N 1
ATOM 868 C CA . ALA A 1 119 ? -0.953 -6.149 -8.123 1.00 96.94 119 ALA A CA 1
ATOM 869 C C . ALA A 1 119 ? -0.490 -4.687 -8.067 1.00 96.94 119 ALA A C 1
ATOM 871 O O . ALA A 1 119 ? -0.397 -4.079 -6.996 1.00 96.94 119 ALA A O 1
ATOM 872 N N . VAL A 1 120 ? -0.263 -4.105 -9.244 1.00 97.00 120 VAL A N 1
ATOM 873 C CA . VAL A 1 120 ? 0.047 -2.683 -9.424 1.00 97.00 120 VAL A CA 1
ATOM 874 C C . VAL A 1 120 ? -0.850 -2.060 -10.485 1.00 97.00 120 VAL A C 1
ATOM 876 O O . VAL A 1 120 ? -1.306 -2.741 -11.403 1.00 97.00 120 VAL A O 1
ATOM 879 N N . THR A 1 121 ? -1.075 -0.750 -10.398 1.00 97.19 121 THR A N 1
ATOM 880 C CA . THR A 1 121 ? -1.563 0.017 -11.550 1.00 97.19 121 THR A CA 1
ATOM 881 C C . THR A 1 121 ? -0.397 0.336 -12.489 1.00 97.19 121 THR A C 1
ATOM 883 O O . THR A 1 121 ? 0.651 0.817 -12.056 1.00 97.19 121 THR A O 1
ATOM 886 N N . ALA A 1 122 ? -0.581 0.086 -13.784 1.00 94.25 122 ALA A N 1
ATOM 887 C CA . ALA A 1 122 ? 0.376 0.413 -14.840 1.00 94.25 122 ALA A CA 1
ATOM 888 C C . ALA A 1 122 ? -0.247 1.4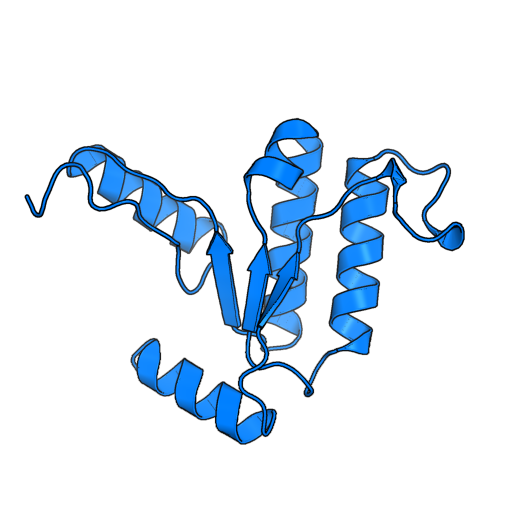20 -15.813 1.00 94.25 122 ALA A C 1
ATOM 890 O O . ALA A 1 122 ? -1.464 1.404 -16.017 1.00 94.25 122 ALA A O 1
ATOM 891 N N . ALA A 1 123 ? 0.568 2.288 -16.414 1.00 93.50 123 ALA A N 1
ATOM 892 C CA . ALA A 1 123 ? 0.118 3.156 -17.498 1.00 93.50 123 ALA A CA 1
ATOM 893 C C . ALA A 1 123 ? 0.635 2.593 -18.837 1.00 93.50 123 ALA A C 1
ATOM 895 O O . ALA A 1 123 ? 1.842 2.566 -19.052 1.00 93.50 123 ALA A O 1
ATOM 896 N N . PRO A 1 124 ? -0.240 2.140 -19.752 1.00 91.12 124 PRO A N 1
ATOM 897 C CA . PRO A 1 124 ? 0.173 1.428 -20.966 1.00 91.12 124 PRO A CA 1
ATOM 898 C C . PRO A 1 124 ? 0.544 2.366 -22.129 1.00 91.12 124 PRO A C 1
ATOM 900 O O . PRO A 1 124 ? 0.422 1.990 -23.292 1.00 91.12 124 PRO A O 1
ATOM 903 N N . TRP A 1 125 ? 0.952 3.607 -21.847 1.00 90.50 125 TRP A N 1
ATOM 904 C CA . TRP A 1 125 ? 1.126 4.638 -22.878 1.00 90.50 125 TRP A CA 1
ATOM 905 C C . TRP A 1 125 ? 2.203 4.287 -23.915 1.00 90.50 125 TRP A C 1
ATOM 907 O O . TRP A 1 125 ? 2.051 4.612 -25.088 1.00 90.50 125 TRP A O 1
ATOM 917 N N . LEU A 1 126 ? 3.262 3.587 -23.502 1.00 90.00 126 LEU A N 1
ATOM 918 C CA . LEU A 1 126 ? 4.362 3.174 -24.383 1.00 90.00 126 LEU A CA 1
ATOM 919 C C . LEU A 1 126 ? 4.026 1.951 -25.262 1.00 90.00 126 LEU A C 1
ATOM 921 O O . LEU A 1 126 ? 4.850 1.539 -26.077 1.00 90.00 126 LEU A O 1
ATOM 925 N N . GLY A 1 127 ? 2.815 1.397 -25.131 1.00 83.94 127 GLY A N 1
ATOM 926 C CA . GLY A 1 127 ? 2.371 0.206 -25.853 1.00 83.94 127 GLY A CA 1
ATOM 927 C C . GLY A 1 127 ? 2.895 -1.101 -25.255 1.00 83.94 127 GLY A C 1
ATOM 928 O O . GLY A 1 127 ? 3.679 -1.110 -24.308 1.00 83.94 127 GLY A O 1
ATOM 929 N N . ALA A 1 128 ? 2.420 -2.220 -25.805 1.00 74.56 128 ALA A N 1
ATOM 930 C CA . ALA A 1 128 ? 3.005 -3.527 -25.528 1.00 74.56 128 ALA A CA 1
ATOM 931 C C . ALA A 1 128 ? 4.317 -3.645 -26.315 1.00 74.56 128 ALA A C 1
ATOM 933 O O . ALA A 1 128 ? 4.318 -3.433 -27.529 1.00 74.56 128 ALA A O 1
ATOM 934 N N . GLN A 1 129 ? 5.405 -3.936 -25.607 1.00 59.50 129 GLN A N 1
ATOM 935 C CA . GLN A 1 129 ? 6.704 -4.292 -26.178 1.00 59.50 129 GLN A CA 1
ATOM 936 C C .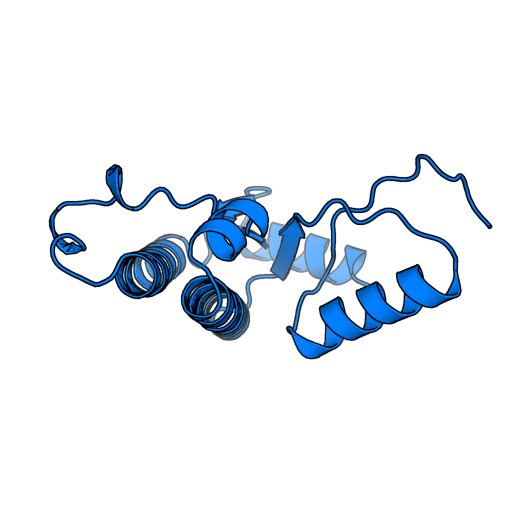 GLN A 1 129 ? 6.849 -5.813 -26.143 1.00 59.50 129 GLN A C 1
ATOM 938 O O . GLN A 1 129 ? 6.446 -6.404 -25.112 1.00 59.50 129 GLN A O 1
#

Radius of gyration: 15.29 Å; chains: 1; bounding box: 33×37×44 Å